Protein AF-A0A9D7UN23-F1 (afdb_monomer)

Structure (mmCIF, N/CA/C/O backbone):
data_AF-A0A9D7UN23-F1
#
_entry.id   AF-A0A9D7UN23-F1
#
loop_
_atom_site.group_PDB
_atom_site.id
_atom_site.type_symbol
_atom_site.label_atom_id
_atom_site.label_alt_id
_atom_site.label_comp_id
_atom_site.label_asym_id
_atom_site.label_entity_id
_atom_site.label_seq_id
_atom_site.pdbx_PDB_ins_code
_atom_site.Cartn_x
_atom_site.Cartn_y
_atom_site.Cartn_z
_atom_site.occupancy
_atom_site.B_iso_or_equiv
_atom_site.auth_seq_id
_atom_site.auth_comp_id
_atom_site.auth_asym_id
_atom_site.auth_atom_id
_atom_site.pdbx_PDB_model_num
ATOM 1 N N . MET A 1 1 ? 7.233 -16.569 35.092 1.00 34.03 1 MET A N 1
ATOM 2 C CA . MET A 1 1 ? 5.902 -16.515 34.454 1.00 34.03 1 MET A CA 1
ATOM 3 C C . MET A 1 1 ? 5.990 -15.541 33.299 1.00 34.03 1 MET A C 1
ATOM 5 O O . MET A 1 1 ? 6.266 -14.374 33.529 1.00 34.03 1 MET A O 1
ATOM 9 N N . ILE A 1 2 ? 5.894 -16.063 32.079 1.00 38.38 2 ILE A N 1
ATOM 10 C CA . ILE A 1 2 ? 6.031 -15.331 30.817 1.00 38.38 2 ILE A CA 1
ATOM 11 C C . ILE A 1 2 ? 4.608 -15.036 30.341 1.00 38.38 2 ILE A C 1
ATOM 13 O O . ILE A 1 2 ? 3.820 -15.970 30.223 1.00 38.38 2 ILE A O 1
ATOM 17 N N . GLY A 1 3 ? 4.279 -13.770 30.099 1.00 34.78 3 GLY A N 1
ATOM 18 C CA . GLY A 1 3 ? 2.986 -13.366 29.551 1.00 34.78 3 GLY A CA 1
ATOM 19 C C . GLY A 1 3 ? 3.151 -12.143 28.659 1.00 34.78 3 GLY A C 1
ATOM 20 O O . GLY A 1 3 ? 3.244 -11.028 29.160 1.00 34.78 3 GLY A O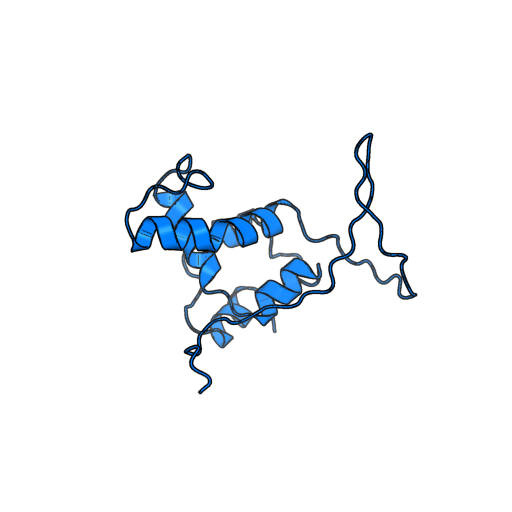 1
ATOM 21 N N . PHE A 1 4 ? 3.222 -12.370 27.350 1.00 43.25 4 PHE A N 1
ATOM 22 C CA . PHE A 1 4 ? 2.982 -11.363 26.319 1.00 43.25 4 PHE A CA 1
ATOM 23 C C . PHE A 1 4 ? 2.171 -12.043 25.209 1.00 43.25 4 PHE A C 1
ATOM 25 O O . PHE A 1 4 ? 2.640 -13.000 24.593 1.00 43.25 4 PHE A O 1
ATOM 32 N N . ASP A 1 5 ? 0.934 -11.582 25.038 1.00 47.75 5 ASP A N 1
ATOM 33 C CA . ASP A 1 5 ? -0.062 -12.085 24.090 1.00 47.75 5 ASP A CA 1
ATOM 34 C C . ASP A 1 5 ? 0.290 -11.794 22.610 1.00 47.75 5 ASP A C 1
ATOM 36 O O . ASP A 1 5 ? 1.104 -10.910 22.317 1.00 47.75 5 ASP A O 1
ATOM 40 N N . PRO A 1 6 ? -0.306 -12.529 21.648 1.00 57.50 6 PRO A N 1
ATOM 41 C CA . PRO A 1 6 ? 0.350 -12.871 20.393 1.00 57.50 6 PRO A CA 1
ATOM 42 C C . PRO A 1 6 ? -0.286 -12.184 19.179 1.00 57.50 6 PRO A C 1
ATOM 44 O O . PRO A 1 6 ? -1.100 -12.809 18.524 1.00 57.50 6 PRO A O 1
ATOM 47 N N . LEU A 1 7 ? 0.084 -10.947 18.817 1.00 48.06 7 LEU A N 1
ATOM 48 C CA . LEU A 1 7 ? -0.212 -10.397 17.470 1.00 48.06 7 LEU A CA 1
ATOM 49 C C . LEU A 1 7 ? 0.821 -9.366 16.961 1.00 48.06 7 LEU A C 1
ATOM 51 O O . LEU A 1 7 ? 0.523 -8.561 16.078 1.00 48.06 7 LEU A O 1
ATOM 55 N N . THR A 1 8 ? 2.057 -9.376 17.463 1.00 42.72 8 THR A N 1
ATOM 56 C CA . THR A 1 8 ? 3.118 -8.520 16.905 1.00 42.72 8 THR A CA 1
ATOM 57 C C . THR A 1 8 ? 3.806 -9.257 15.760 1.00 42.72 8 THR A C 1
ATOM 59 O O . THR A 1 8 ? 4.773 -9.989 15.960 1.00 42.72 8 THR A O 1
ATOM 62 N N . GLN A 1 9 ? 3.288 -9.106 14.540 1.00 41.28 9 GLN A N 1
ATOM 63 C CA . GLN A 1 9 ? 3.948 -9.647 13.354 1.00 41.28 9 GLN A CA 1
ATOM 64 C C . GLN A 1 9 ? 5.130 -8.742 12.981 1.00 41.28 9 GLN A C 1
ATOM 66 O O . GLN A 1 9 ? 4.986 -7.753 12.264 1.00 41.28 9 GLN A O 1
ATOM 71 N N . THR A 1 10 ? 6.307 -9.066 13.513 1.00 36.88 10 THR A N 1
ATOM 72 C CA . THR A 1 10 ? 7.564 -8.385 13.188 1.00 36.88 10 THR A CA 1
ATOM 73 C C . THR A 1 10 ? 7.986 -8.764 11.770 1.00 36.88 10 THR A C 1
ATOM 75 O O . THR A 1 10 ? 8.403 -9.892 11.516 1.00 36.88 10 THR A O 1
ATOM 78 N N . ILE A 1 11 ? 7.856 -7.831 10.826 1.00 39.94 11 ILE A N 1
ATOM 79 C CA . ILE A 1 11 ? 8.316 -8.020 9.447 1.00 39.94 11 ILE A CA 1
ATOM 80 C C . ILE A 1 11 ? 9.767 -7.540 9.368 1.00 39.94 11 ILE A C 1
ATOM 82 O O . ILE A 1 11 ? 10.036 -6.340 9.334 1.00 39.94 11 ILE A O 1
ATOM 86 N N . THR A 1 12 ? 10.704 -8.484 9.342 1.00 33.34 12 THR A N 1
ATOM 87 C CA . THR A 1 12 ? 12.125 -8.210 9.105 1.00 33.34 12 THR A CA 1
ATOM 88 C C . THR A 1 12 ? 12.374 -8.174 7.602 1.00 33.34 12 THR A C 1
ATOM 90 O O . THR A 1 12 ? 12.266 -9.196 6.929 1.00 33.34 12 THR A O 1
ATOM 93 N N . VAL A 1 13 ? 12.712 -7.000 7.069 1.00 44.09 13 VAL A N 1
ATOM 94 C CA . VAL A 1 13 ? 13.183 -6.835 5.686 1.00 44.09 13 VAL A CA 1
ATOM 95 C C . VAL A 1 13 ? 14.661 -6.440 5.693 1.00 44.09 13 VAL A C 1
ATOM 97 O O . VAL A 1 13 ? 15.062 -5.642 6.544 1.00 44.09 13 VAL A O 1
ATOM 100 N N . PRO A 1 14 ? 15.489 -6.961 4.769 1.00 35.91 14 PRO A N 1
ATOM 101 C CA . PRO A 1 14 ? 16.873 -6.528 4.641 1.00 35.91 14 PRO A CA 1
ATOM 102 C C . PRO A 1 14 ? 16.897 -5.084 4.130 1.00 35.91 14 PRO A C 1
ATOM 104 O O . PRO A 1 14 ? 16.680 -4.816 2.950 1.00 35.91 14 PRO A O 1
ATOM 107 N N . ALA A 1 15 ? 17.127 -4.140 5.040 1.00 34.22 15 ALA A N 1
ATOM 108 C CA . ALA A 1 15 ? 17.315 -2.741 4.708 1.00 34.22 15 ALA A CA 1
ATOM 109 C C . ALA A 1 15 ? 18.806 -2.458 4.617 1.00 34.22 15 ALA A C 1
ATOM 111 O O . ALA A 1 15 ? 19.564 -2.721 5.549 1.00 34.22 15 ALA A O 1
ATOM 112 N N . GLN A 1 16 ? 19.219 -1.861 3.514 1.00 37.12 16 GLN A N 1
ATOM 113 C CA . GLN A 1 16 ? 20.495 -1.193 3.464 1.00 37.12 16 GLN A CA 1
ATOM 114 C C . GLN A 1 16 ? 20.275 0.170 2.858 1.00 37.12 16 GLN A C 1
ATOM 116 O O . GLN A 1 16 ? 19.572 0.359 1.867 1.00 37.12 16 GLN A O 1
ATOM 121 N N . LEU A 1 17 ? 20.795 1.141 3.583 1.00 29.64 17 LEU A N 1
ATOM 122 C CA . LEU A 1 17 ? 20.658 2.555 3.287 1.00 29.64 17 LEU A CA 1
ATOM 123 C C . LEU A 1 17 ? 21.339 2.768 1.892 1.00 29.64 17 LEU A C 1
ATOM 125 O O . LEU A 1 17 ? 22.076 1.871 1.510 1.00 29.64 17 LEU A O 1
ATOM 129 N N . VAL A 1 18 ? 21.154 3.869 1.126 1.00 33.16 18 VAL A N 1
ATOM 130 C CA . VAL A 1 18 ? 22.078 4.309 0.015 1.00 33.16 18 VAL A CA 1
ATOM 131 C C . VAL A 1 18 ? 22.266 5.842 0.042 1.00 33.16 18 VAL A C 1
ATOM 133 O O . VAL A 1 18 ? 21.276 6.553 0.213 1.00 33.16 18 VAL A O 1
ATOM 136 N N . ARG A 1 19 ? 23.491 6.379 -0.147 1.00 33.22 19 ARG A N 1
ATOM 137 C CA . ARG A 1 19 ? 23.812 7.834 -0.131 1.00 33.22 19 ARG A CA 1
ATOM 138 C C . ARG A 1 19 ? 23.573 8.503 -1.499 1.00 33.22 19 ARG A C 1
ATOM 140 O O . ARG A 1 19 ? 24.171 8.088 -2.488 1.00 33.22 19 ARG A O 1
ATOM 147 N N . ARG A 1 20 ? 22.762 9.572 -1.570 1.00 34.16 20 ARG A N 1
ATOM 148 C CA . ARG A 1 20 ? 22.659 10.480 -2.741 1.00 34.16 20 ARG A CA 1
ATOM 149 C C . ARG A 1 20 ? 22.453 11.938 -2.296 1.00 34.16 20 ARG A C 1
ATOM 151 O O . ARG A 1 20 ? 21.413 12.254 -1.732 1.00 34.16 20 ARG A O 1
ATOM 158 N N . GLY A 1 21 ? 23.421 12.814 -2.595 1.00 44.81 21 GLY A N 1
ATOM 159 C CA . GLY A 1 21 ? 23.428 14.233 -2.189 1.00 44.81 21 GLY A CA 1
ATOM 160 C C . GLY A 1 21 ? 23.991 14.470 -0.779 1.00 44.81 21 GLY A C 1
ATOM 161 O O . GLY A 1 21 ? 24.438 13.522 -0.142 1.00 44.81 21 GLY A O 1
ATOM 162 N N . ASN A 1 22 ? 23.990 15.722 -0.296 1.00 38.53 22 ASN A N 1
ATOM 163 C CA . ASN A 1 22 ? 24.699 16.177 0.921 1.00 38.53 22 ASN A CA 1
ATOM 164 C C . ASN A 1 22 ? 24.234 15.537 2.257 1.00 38.53 22 ASN A C 1
ATOM 166 O O . ASN A 1 22 ? 24.675 15.957 3.322 1.00 38.53 22 ASN A O 1
ATOM 170 N N . GLU A 1 23 ? 23.384 14.507 2.224 1.00 35.50 23 GLU A N 1
ATOM 171 C CA . GLU A 1 23 ? 22.941 13.748 3.395 1.00 35.50 23 GLU A CA 1
ATOM 172 C C . GLU A 1 23 ? 23.442 12.296 3.372 1.00 35.50 23 GLU A C 1
ATOM 174 O O . GLU A 1 23 ? 23.354 11.571 2.377 1.00 35.50 23 GLU A O 1
ATOM 179 N N . LEU A 1 24 ? 23.982 11.866 4.518 1.00 32.03 24 LEU A N 1
ATOM 180 C CA . LEU A 1 24 ? 24.400 10.496 4.810 1.00 32.03 24 LEU A CA 1
ATOM 181 C C . LEU A 1 24 ? 23.195 9.567 4.896 1.00 32.03 24 LEU A C 1
ATOM 183 O O . LEU A 1 24 ? 22.406 9.617 5.832 1.00 32.03 24 LEU A O 1
ATOM 187 N N . ARG A 1 25 ? 23.129 8.635 3.958 1.00 41.84 25 ARG A N 1
ATOM 188 C CA . ARG A 1 25 ? 22.415 7.374 4.086 1.00 41.84 25 ARG A CA 1
ATOM 189 C C . ARG A 1 25 ? 23.488 6.297 3.784 1.00 41.84 25 ARG A C 1
ATOM 191 O O . ARG A 1 25 ? 24.215 6.506 2.821 1.00 41.84 25 ARG A O 1
ATOM 198 N N . MET A 1 26 ? 23.719 5.273 4.6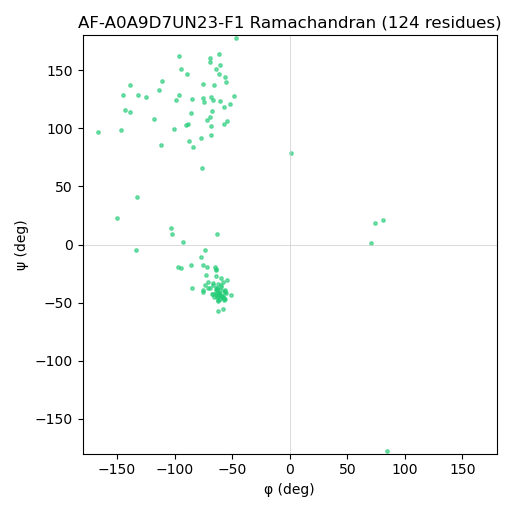42 1.00 29.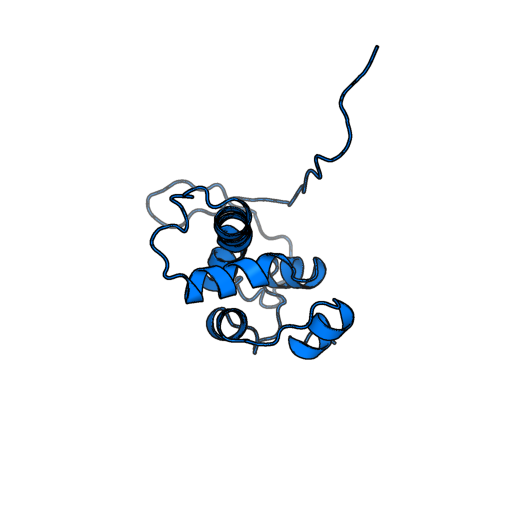64 26 MET A N 1
ATOM 199 C CA . MET A 1 26 ? 24.619 4.072 4.426 1.00 29.64 26 MET A CA 1
ATOM 200 C C . MET A 1 26 ? 24.366 3.448 3.023 1.00 29.64 26 MET A C 1
ATOM 202 O O . MET A 1 26 ? 23.547 4.006 2.351 1.00 29.64 26 MET A O 1
ATOM 206 N N . ALA A 1 27 ? 25.022 2.413 2.494 1.00 44.44 27 ALA A N 1
ATOM 207 C CA . ALA A 1 27 ? 24.846 1.897 1.106 1.00 44.44 27 ALA A CA 1
ATOM 208 C C . ALA A 1 27 ? 24.996 0.368 1.082 1.00 44.44 27 ALA A C 1
ATOM 210 O O . ALA A 1 27 ? 26.025 -0.074 1.581 1.00 44.44 27 ALA A O 1
ATOM 211 N N . LEU A 1 28 ? 24.070 -0.423 0.505 1.00 38.47 28 LEU A N 1
ATOM 212 C CA . LEU A 1 28 ? 24.336 -1.855 0.208 1.00 38.47 28 LEU A CA 1
ATOM 213 C C . LEU A 1 28 ? 25.255 -2.021 -0.976 1.00 38.47 28 LEU A C 1
ATOM 215 O O . LEU A 1 28 ? 24.872 -1.570 -2.058 1.00 38.47 28 LEU A O 1
ATOM 219 N N . PRO A 1 29 ? 26.412 -2.698 -0.831 1.00 37.34 29 PRO A N 1
ATOM 220 C CA . PRO A 1 29 ? 27.174 -3.116 -1.989 1.00 37.34 29 PRO A CA 1
ATOM 221 C C . PRO A 1 29 ? 26.371 -4.160 -2.778 1.00 37.34 29 PRO A C 1
ATOM 223 O O . PRO A 1 29 ? 25.765 -5.048 -2.180 1.00 37.34 29 PRO A O 1
ATOM 226 N N . PRO A 1 30 ? 26.341 -4.070 -4.111 1.00 44.00 30 PRO A N 1
ATOM 227 C CA . PRO A 1 30 ? 25.685 -5.069 -4.933 1.00 44.00 30 PRO A CA 1
ATOM 228 C C . PRO A 1 30 ? 26.565 -6.322 -4.995 1.00 44.00 30 PRO A C 1
ATOM 230 O O . PRO A 1 30 ? 27.731 -6.227 -5.370 1.00 44.00 30 PRO A O 1
ATOM 233 N N . ASP A 1 31 ? 26.004 -7.481 -4.655 1.00 36.00 31 ASP A N 1
ATOM 234 C CA . ASP A 1 31 ? 26.517 -8.761 -5.147 1.00 36.00 31 ASP A CA 1
ATOM 235 C C . ASP A 1 31 ? 25.730 -9.145 -6.411 1.00 36.00 31 ASP A C 1
ATOM 237 O O . ASP A 1 31 ? 24.608 -8.685 -6.647 1.00 36.00 31 ASP A O 1
ATOM 241 N N . HIS A 1 32 ? 26.399 -9.881 -7.275 1.00 40.06 32 HIS A N 1
ATOM 242 C CA . HIS A 1 32 ? 26.255 -9.921 -8.714 1.00 40.06 32 HIS A CA 1
ATOM 243 C C . HIS A 1 32 ? 24.936 -10.550 -9.186 1.00 40.06 32 HIS A C 1
ATOM 245 O O . HIS A 1 32 ? 24.788 -11.762 -9.133 1.00 40.06 32 HIS A O 1
ATOM 251 N N . ASP A 1 33 ? 24.024 -9.740 -9.738 1.00 37.84 33 ASP A N 1
ATOM 252 C CA . ASP A 1 33 ? 23.302 -10.098 -10.969 1.00 37.84 33 ASP A CA 1
ATOM 253 C C . ASP A 1 33 ? 22.584 -8.872 -11.551 1.00 37.84 33 ASP A C 1
ATOM 255 O O . ASP A 1 33 ? 21.502 -8.451 -11.131 1.00 37.84 33 ASP A O 1
ATOM 259 N N . SER A 1 34 ? 23.234 -8.231 -12.515 1.00 39.78 34 SER A N 1
ATOM 260 C CA . SER A 1 34 ? 22.732 -7.064 -13.233 1.00 39.78 34 SER A CA 1
ATOM 261 C C . SER A 1 34 ? 21.676 -7.465 -14.266 1.00 39.78 34 SER A C 1
ATOM 263 O O . SER A 1 34 ? 21.870 -7.291 -15.465 1.00 39.78 34 SER A O 1
ATOM 265 N N . THR A 1 35 ? 20.533 -7.963 -13.797 1.00 37.53 35 THR A N 1
ATOM 266 C CA . THR A 1 35 ? 19.276 -7.913 -14.549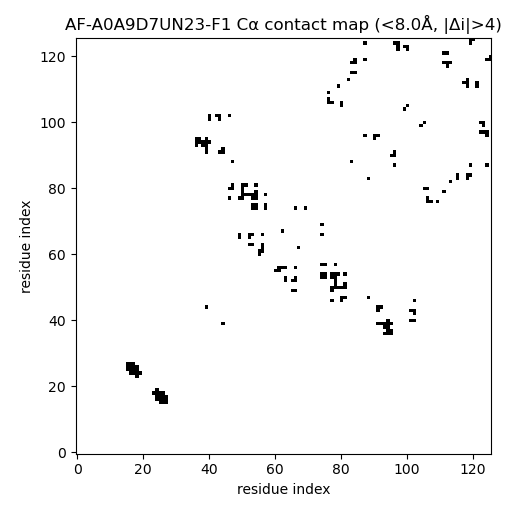 1.00 37.53 35 THR A CA 1
ATOM 267 C C . THR A 1 35 ? 18.472 -6.761 -13.976 1.00 37.53 35 THR A C 1
ATOM 269 O O . THR A 1 35 ? 17.909 -6.885 -12.895 1.00 37.53 35 THR A O 1
ATOM 272 N N . THR A 1 36 ? 18.505 -5.617 -14.664 1.00 41.81 36 THR A N 1
ATOM 273 C CA . THR A 1 36 ? 17.671 -4.415 -14.496 1.00 41.81 36 THR A CA 1
ATOM 274 C C . THR A 1 36 ? 16.645 -4.511 -13.362 1.00 41.81 36 THR A C 1
ATOM 276 O O . THR A 1 36 ? 15.459 -4.737 -13.602 1.00 41.81 36 THR A O 1
ATOM 279 N N . ARG A 1 37 ? 17.081 -4.325 -12.109 1.00 44.22 37 ARG A N 1
ATOM 280 C CA . ARG A 1 37 ? 16.152 -4.101 -11.002 1.00 44.22 37 ARG A CA 1
ATOM 281 C C . ARG A 1 37 ? 15.546 -2.736 -11.275 1.00 44.22 37 ARG A C 1
ATOM 283 O O . ARG A 1 37 ? 16.183 -1.722 -10.992 1.00 44.22 37 ARG A O 1
ATOM 290 N N . GLN A 1 38 ? 14.386 -2.702 -11.936 1.00 54.66 38 GLN A N 1
ATOM 291 C CA . GLN A 1 38 ? 13.627 -1.471 -12.114 1.00 54.66 38 GLN A CA 1
ATOM 292 C C . GLN A 1 38 ? 13.432 -0.910 -10.714 1.00 54.66 38 GLN A C 1
ATOM 294 O O . GLN A 1 38 ? 12.724 -1.500 -9.906 1.00 54.66 38 GLN A O 1
ATOM 299 N N . LEU A 1 39 ? 14.158 0.157 -10.384 1.00 58.16 39 LEU A N 1
ATOM 300 C CA . LEU A 1 39 ? 14.104 0.747 -9.057 1.00 58.16 39 LEU A CA 1
ATOM 301 C C . LEU A 1 39 ? 12.625 0.997 -8.744 1.00 58.16 39 LEU A C 1
ATOM 303 O O . LEU A 1 39 ? 11.950 1.665 -9.531 1.00 58.16 39 LEU A O 1
ATOM 307 N N . ALA A 1 40 ? 12.122 0.395 -7.663 1.00 63.50 40 ALA A N 1
ATOM 308 C CA . ALA A 1 40 ? 10.715 0.475 -7.302 1.00 63.50 40 ALA A CA 1
ATOM 309 C C . ALA A 1 40 ? 10.251 1.936 -7.359 1.00 63.50 40 ALA A C 1
ATOM 311 O O . ALA A 1 40 ? 10.901 2.835 -6.817 1.00 63.50 40 ALA A O 1
ATOM 312 N N . GLU A 1 41 ? 9.162 2.1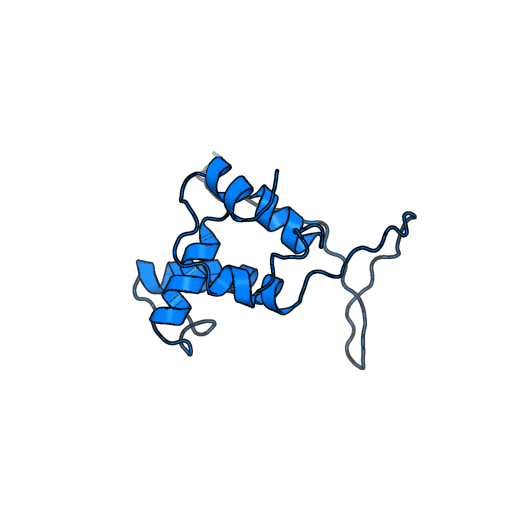77 -8.090 1.00 78.50 41 GLU A N 1
ATOM 313 C CA . GLU A 1 41 ? 8.729 3.529 -8.425 1.00 78.50 41 GLU A CA 1
ATOM 314 C C . GLU A 1 41 ? 8.428 4.301 -7.122 1.00 78.50 41 GLU A C 1
ATOM 316 O O . GLU A 1 41 ? 7.635 3.825 -6.303 1.00 78.50 41 GLU A O 1
ATOM 321 N N . PRO A 1 42 ? 9.057 5.466 -6.868 1.00 85.50 42 PRO A N 1
ATOM 322 C CA . PRO A 1 42 ? 8.957 6.129 -5.567 1.00 85.50 42 PRO A CA 1
ATOM 323 C C . PRO A 1 42 ? 7.522 6.456 -5.143 1.00 85.50 42 PRO A C 1
ATOM 325 O O . PRO A 1 42 ? 7.215 6.427 -3.947 1.00 85.50 42 PRO A O 1
ATOM 328 N N . ALA A 1 43 ? 6.621 6.748 -6.090 1.00 88.69 43 ALA A N 1
ATOM 329 C CA . ALA A 1 43 ? 5.225 6.974 -5.753 1.00 88.69 43 ALA A CA 1
ATOM 330 C C . ALA A 1 43 ? 4.518 5.677 -5.334 1.00 88.69 43 ALA A C 1
ATOM 332 O O . ALA A 1 43 ? 3.748 5.731 -4.378 1.00 88.69 43 ALA A O 1
ATOM 333 N N . LEU A 1 44 ? 4.803 4.516 -5.941 1.00 90.00 44 LEU A N 1
ATOM 334 C CA . LEU A 1 44 ? 4.281 3.222 -5.472 1.00 90.00 44 LEU A CA 1
ATOM 335 C C . LEU A 1 44 ? 4.680 2.957 -4.020 1.00 90.00 44 LEU A C 1
ATOM 337 O O . LEU A 1 44 ? 3.820 2.640 -3.198 1.00 90.00 44 LEU A O 1
ATOM 341 N N . ILE A 1 45 ? 5.956 3.159 -3.682 1.00 91.25 45 ILE A N 1
ATOM 342 C CA . ILE A 1 45 ? 6.445 2.998 -2.305 1.00 91.25 45 ILE A CA 1
ATOM 343 C C . ILE A 1 45 ? 5.701 3.949 -1.362 1.00 91.25 45 ILE A C 1
ATOM 345 O O . ILE A 1 45 ? 5.261 3.547 -0.285 1.00 91.25 45 ILE A O 1
ATOM 349 N N . ARG A 1 46 ? 5.499 5.206 -1.772 1.00 91.62 46 ARG A N 1
ATOM 350 C CA . ARG A 1 46 ? 4.759 6.190 -0.973 1.00 91.62 46 ARG A CA 1
ATOM 351 C C . ARG A 1 46 ? 3.308 5.771 -0.733 1.00 91.62 46 ARG A C 1
ATOM 353 O O . ARG A 1 46 ? 2.827 5.907 0.390 1.00 91.62 46 ARG A O 1
ATOM 360 N N . LEU A 1 47 ? 2.626 5.227 -1.744 1.00 92.50 47 LEU A N 1
ATOM 361 C CA . LEU A 1 47 ? 1.279 4.674 -1.576 1.00 92.50 47 LEU A CA 1
ATOM 362 C C . LEU A 1 47 ? 1.285 3.510 -0.577 1.00 92.50 47 LEU A C 1
ATOM 364 O O . LEU A 1 47 ? 0.422 3.452 0.301 1.00 92.50 47 LEU A O 1
ATOM 368 N N . LEU A 1 48 ? 2.277 2.617 -0.670 1.00 92.56 48 LEU A N 1
ATOM 369 C CA . LEU A 1 48 ? 2.415 1.490 0.250 1.00 92.56 48 LEU A CA 1
ATOM 370 C C . LEU A 1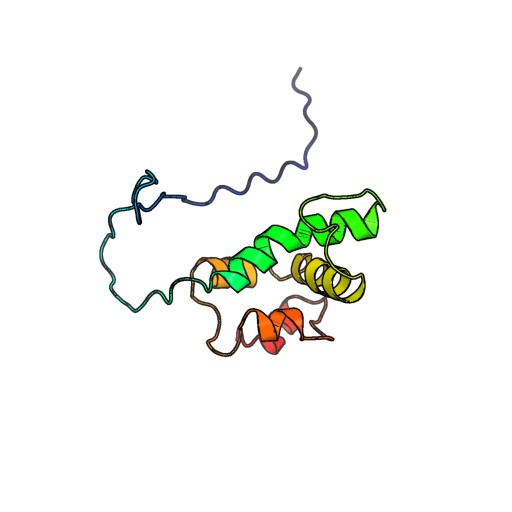 48 ? 2.676 1.927 1.695 1.00 92.56 48 LEU A C 1
ATOM 372 O O . LEU A 1 48 ? 2.136 1.316 2.615 1.00 92.56 48 LEU A O 1
ATOM 376 N N . ALA A 1 49 ? 3.453 2.990 1.898 1.00 91.44 49 ALA A N 1
ATOM 377 C CA . ALA A 1 49 ? 3.720 3.551 3.219 1.00 91.44 49 ALA A CA 1
ATOM 378 C C . ALA A 1 49 ? 2.472 4.214 3.832 1.00 91.44 49 ALA A C 1
ATOM 380 O O . ALA A 1 49 ? 2.229 4.106 5.031 1.00 91.44 49 ALA A O 1
ATOM 381 N N . GLN A 1 50 ? 1.651 4.875 3.012 1.00 92.94 50 GLN A N 1
ATOM 382 C CA . GLN A 1 50 ? 0.479 5.625 3.478 1.00 92.94 50 GLN A CA 1
ATOM 383 C C . GLN A 1 50 ? -0.789 4.771 3.642 1.00 92.94 50 GLN A C 1
ATOM 385 O O . GLN A 1 50 ? -1.721 5.187 4.331 1.00 92.94 50 GLN A O 1
ATOM 390 N N . ARG A 1 51 ? -0.852 3.576 3.039 1.00 93.25 51 ARG A N 1
ATOM 391 C CA . ARG A 1 51 ? -2.074 2.749 2.989 1.00 93.25 51 ARG A CA 1
ATOM 392 C C . ARG A 1 51 ? -2.664 2.412 4.361 1.00 93.25 51 ARG A C 1
ATOM 394 O O . ARG A 1 51 ? -3.881 2.447 4.526 1.00 93.25 51 ARG A O 1
ATOM 401 N N . PHE A 1 52 ? -1.818 2.096 5.346 1.00 91.81 52 PHE A N 1
ATOM 402 C CA . PHE A 1 52 ? -2.279 1.724 6.685 1.00 91.81 52 PHE A CA 1
ATOM 403 C C . PHE A 1 52 ? -2.741 2.935 7.483 1.00 91.81 52 PHE A C 1
ATOM 405 O O . PHE A 1 52 ? -3.801 2.862 8.092 1.00 91.81 52 PHE A O 1
ATOM 412 N N . ALA A 1 53 ? -2.022 4.056 7.384 1.00 92.12 53 ALA A N 1
ATOM 413 C CA . ALA A 1 53 ? -2.455 5.327 7.954 1.00 92.12 53 ALA A CA 1
ATOM 414 C C . ALA A 1 53 ? -3.824 5.744 7.388 1.00 92.12 53 ALA A C 1
ATOM 416 O O . ALA A 1 53 ? -4.726 6.109 8.132 1.00 92.12 53 ALA A O 1
ATOM 417 N N . ALA A 1 54 ? -4.035 5.613 6.076 1.00 92.44 54 ALA A N 1
ATOM 418 C CA . ALA A 1 54 ? -5.334 5.898 5.471 1.00 92.44 54 ALA A CA 1
ATOM 419 C C . ALA A 1 54 ? -6.442 4.956 5.976 1.00 92.44 54 ALA A C 1
ATOM 421 O O . ALA A 1 54 ? -7.548 5.414 6.268 1.00 92.44 54 ALA A O 1
ATOM 422 N N . ARG A 1 55 ? -6.157 3.650 6.108 1.00 93.12 55 ARG A N 1
ATOM 423 C CA . ARG A 1 55 ? -7.114 2.677 6.659 1.00 93.12 55 ARG A CA 1
ATOM 424 C C . ARG A 1 55 ? -7.473 3.008 8.102 1.00 93.12 55 ARG A C 1
ATOM 426 O O . ARG A 1 55 ? -8.652 3.015 8.444 1.00 93.12 55 ARG A O 1
ATOM 433 N N . GLU A 1 56 ? -6.477 3.258 8.940 1.00 92.50 56 GLU A N 1
ATOM 434 C CA . GLU A 1 56 ? -6.672 3.540 10.359 1.00 92.50 56 GLU A CA 1
ATOM 435 C C . GLU A 1 56 ? -7.474 4.824 10.558 1.00 92.50 56 GLU A C 1
ATOM 437 O O . GLU A 1 56 ? -8.454 4.812 11.301 1.00 92.50 56 GLU A O 1
ATOM 442 N N . HIS A 1 57 ? -7.142 5.888 9.824 1.00 91.56 57 HIS A N 1
ATOM 443 C CA . HIS A 1 57 ? -7.896 7.136 9.863 1.00 91.56 57 HIS A CA 1
ATOM 444 C C . HIS A 1 57 ? -9.375 6.912 9.515 1.00 91.56 57 HIS A C 1
ATOM 446 O O . HIS A 1 57 ? -10.260 7.381 10.223 1.00 91.56 57 HIS A O 1
ATOM 452 N N . LEU A 1 58 ? -9.663 6.152 8.451 1.00 91.12 58 LEU A N 1
ATOM 453 C CA . LEU A 1 58 ? -11.040 5.870 8.028 1.00 91.12 58 LEU A CA 1
ATOM 454 C C . LEU A 1 58 ? -11.798 4.932 8.976 1.00 91.12 58 LEU A C 1
ATOM 456 O O . LEU A 1 58 ? -13.012 5.052 9.091 1.00 91.12 58 LEU A O 1
ATOM 460 N N . THR A 1 59 ? -11.106 3.993 9.623 1.00 90.62 59 THR A N 1
ATOM 461 C CA . THR A 1 59 ? -11.743 2.976 10.479 1.00 90.62 59 THR A CA 1
ATOM 462 C C . THR A 1 59 ? -11.980 3.499 11.893 1.00 90.62 59 THR A C 1
ATOM 464 O O . THR A 1 59 ? -12.990 3.182 12.511 1.00 90.62 59 THR A O 1
ATOM 467 N N . THR A 1 60 ? -11.049 4.299 12.413 1.00 91.00 60 THR A N 1
ATOM 468 C CA . THR A 1 60 ? -11.095 4.814 13.790 1.00 91.00 60 THR A CA 1
ATOM 469 C C . THR A 1 60 ? -11.678 6.222 13.884 1.00 91.00 60 THR A C 1
ATOM 471 O O . THR A 1 60 ? -12.049 6.650 14.973 1.00 91.00 60 THR A O 1
ATOM 474 N N . GLY A 1 61 ? -11.709 6.966 12.773 1.00 87.94 61 GLY A N 1
ATOM 475 C CA . GLY A 1 61 ? -12.069 8.385 12.749 1.00 87.94 61 GLY A CA 1
ATOM 476 C C . GLY A 1 61 ? -11.020 9.313 13.372 1.00 87.94 61 GLY A C 1
ATOM 477 O O . GLY A 1 61 ? -11.238 10.521 13.415 1.00 87.94 61 GLY A O 1
ATOM 478 N N . LYS A 1 62 ? -9.886 8.783 13.856 1.00 89.81 62 LYS A N 1
ATOM 479 C CA . LYS A 1 62 ? -8.801 9.589 14.428 1.00 89.81 62 LYS A CA 1
ATOM 480 C C . LYS A 1 62 ? -8.021 10.291 13.329 1.00 89.81 62 LYS A C 1
ATOM 482 O O . LYS A 1 62 ? -7.678 9.695 12.307 1.00 89.81 62 LYS A O 1
ATOM 487 N N . GLU A 1 63 ? -7.676 11.551 13.561 1.00 88.62 63 GLU A N 1
ATOM 488 C CA . GLU A 1 63 ? -6.830 12.288 12.635 1.00 88.62 63 GLU A CA 1
ATOM 489 C C . GLU A 1 63 ? -5.402 11.726 12.631 1.00 88.62 63 GLU A C 1
ATOM 491 O O . GLU A 1 63 ? -4.775 11.583 13.678 1.00 88.62 63 GLU A O 1
ATOM 496 N N . ILE A 1 64 ? -4.892 11.391 11.441 1.00 90.75 64 ILE A N 1
ATOM 497 C CA . ILE A 1 64 ? -3.525 10.898 11.259 1.00 90.75 64 ILE A CA 1
ATOM 498 C C . ILE A 1 64 ? -2.805 11.908 10.365 1.00 90.75 64 ILE A C 1
ATOM 500 O O . ILE A 1 64 ? -3.088 11.943 9.163 1.00 90.75 64 ILE A O 1
ATOM 504 N N . PRO A 1 65 ? -1.871 12.714 10.907 1.00 88.81 65 PRO A N 1
ATOM 505 C CA . PRO A 1 65 ? -1.245 13.825 10.183 1.00 88.81 65 PRO A CA 1
ATOM 506 C C . PRO A 1 65 ? -0.602 13.432 8.847 1.00 88.81 65 PRO A C 1
ATOM 508 O O . PRO A 1 65 ? -0.583 14.209 7.897 1.00 88.81 65 PRO A O 1
ATOM 511 N N . ALA A 1 66 ? -0.106 12.196 8.745 1.00 83.06 66 ALA A N 1
ATOM 512 C CA . ALA A 1 66 ? 0.527 11.681 7.533 1.00 83.06 66 ALA A CA 1
ATOM 513 C C . ALA A 1 66 ? -0.425 11.583 6.323 1.00 83.06 66 ALA A C 1
ATOM 515 O O . ALA A 1 66 ? 0.047 11.528 5.186 1.00 83.06 66 ALA A O 1
ATOM 516 N N . VAL A 1 67 ? -1.743 11.532 6.555 1.00 88.94 67 VAL A N 1
ATOM 517 C CA . VAL A 1 67 ? -2.766 11.365 5.508 1.00 88.94 67 VAL A CA 1
ATOM 518 C C . VAL A 1 67 ? -3.944 12.339 5.625 1.00 88.94 67 VAL A C 1
ATOM 520 O O . VAL A 1 67 ? -4.787 12.353 4.731 1.00 88.94 67 VAL A O 1
ATOM 523 N N . SER A 1 68 ? -4.004 13.168 6.673 1.00 83.50 68 SER A N 1
ATOM 524 C CA . SER A 1 68 ? -5.133 14.073 6.948 1.00 83.50 68 SER A CA 1
ATOM 525 C C . SER A 1 68 ? -5.332 15.155 5.882 1.00 83.50 68 SER A C 1
ATOM 527 O O . SER A 1 68 ? -6.455 15.576 5.632 1.00 83.50 68 SER A O 1
ATOM 529 N N . ASN A 1 69 ? -4.266 15.543 5.175 1.00 88.06 69 ASN A N 1
ATOM 530 C CA . ASN A 1 69 ? -4.326 16.522 4.083 1.00 88.06 69 ASN A CA 1
ATOM 531 C C . ASN A 1 69 ? -4.965 15.978 2.788 1.00 88.06 69 ASN A C 1
ATOM 533 O O . ASN A 1 69 ? -5.109 16.708 1.805 1.00 88.06 69 ASN A O 1
ATOM 537 N N . HIS A 1 70 ? -5.309 14.689 2.732 1.00 87.69 70 HIS A N 1
ATOM 538 C CA . HIS A 1 70 ? -5.936 14.088 1.562 1.00 87.69 70 HIS A CA 1
ATOM 539 C C . HIS A 1 70 ? -7.461 14.198 1.616 1.00 87.69 70 HIS A C 1
ATOM 541 O O . HIS A 1 70 ? -8.086 14.092 2.663 1.00 87.69 70 HIS A O 1
ATOM 547 N N . ASN A 1 71 ? -8.098 14.345 0.451 1.00 90.88 71 ASN A N 1
ATOM 548 C CA . ASN A 1 71 ? -9.556 14.268 0.387 1.00 90.88 71 ASN A CA 1
ATOM 549 C C . ASN A 1 71 ? -10.058 12.836 0.663 1.00 90.88 71 ASN A C 1
ATOM 551 O O . ASN A 1 71 ? -9.354 11.853 0.406 1.00 90.88 71 ASN A O 1
ATOM 555 N N . LYS A 1 72 ? -11.322 12.712 1.096 1.00 88.62 72 LYS A N 1
ATOM 556 C CA . LYS A 1 72 ? -11.955 11.418 1.418 1.00 88.62 72 LYS A CA 1
ATOM 557 C C . LYS A 1 72 ? -11.796 10.388 0.299 1.00 88.62 72 LYS A C 1
ATOM 559 O O . LYS A 1 72 ? -11.443 9.240 0.550 1.00 88.62 72 LYS A O 1
ATOM 564 N N . ARG A 1 73 ? -11.997 10.793 -0.960 1.00 89.62 73 ARG A N 1
ATOM 565 C CA . ARG A 1 73 ? -11.878 9.892 -2.118 1.00 89.62 73 ARG A CA 1
ATOM 566 C C . ARG A 1 73 ? -10.473 9.306 -2.255 1.00 89.62 73 ARG A C 1
ATOM 568 O O . ARG A 1 73 ? -10.328 8.127 -2.569 1.00 89.62 73 ARG A O 1
ATOM 575 N N . HIS A 1 74 ? -9.446 10.121 -2.047 1.00 90.25 74 HIS A N 1
ATOM 576 C CA . HIS A 1 74 ? -8.054 9.696 -2.076 1.00 90.25 74 HIS A CA 1
ATOM 577 C C . HIS A 1 74 ? -7.740 8.759 -0.906 1.00 90.25 74 HIS A C 1
ATOM 579 O O . HIS A 1 74 ? -7.133 7.714 -1.119 1.00 90.25 74 HIS A O 1
ATOM 585 N N . MET A 1 75 ? -8.231 9.069 0.295 1.00 91.81 75 MET A N 1
ATOM 586 C CA . MET A 1 75 ? -8.060 8.210 1.468 1.00 91.81 75 MET A CA 1
ATOM 587 C C . MET A 1 75 ? -8.703 6.836 1.284 1.00 91.81 75 MET A C 1
ATOM 589 O O . MET A 1 75 ? -8.064 5.833 1.578 1.00 91.81 75 MET A O 1
ATOM 593 N N . HIS A 1 76 ? -9.920 6.760 0.73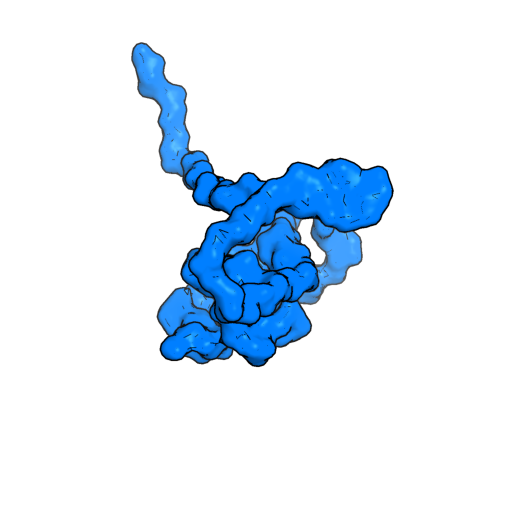3 1.00 90.75 76 HIS A N 1
ATOM 594 C CA . HIS A 1 76 ? -10.557 5.471 0.442 1.00 90.75 76 HIS A CA 1
ATOM 595 C C . HIS A 1 76 ? -9.729 4.641 -0.544 1.00 90.75 76 HIS A C 1
ATOM 597 O O . HIS A 1 76 ? -9.584 3.435 -0.369 1.00 90.75 76 HIS A O 1
ATOM 603 N N . ARG A 1 77 ? -9.136 5.276 -1.562 1.00 91.75 77 ARG A N 1
ATOM 604 C CA . ARG A 1 77 ? -8.245 4.592 -2.511 1.00 91.75 77 ARG A CA 1
ATOM 605 C C . ARG A 1 77 ? -6.969 4.093 -1.840 1.00 91.75 77 ARG A C 1
ATOM 607 O O . ARG A 1 77 ? -6.610 2.942 -2.043 1.00 91.75 77 ARG A O 1
ATOM 614 N N . LEU A 1 78 ? -6.326 4.921 -1.016 1.00 91.88 78 LEU A N 1
ATOM 615 C CA . LEU A 1 78 ? -5.143 4.529 -0.246 1.00 91.88 78 LEU A CA 1
ATOM 616 C C . LEU A 1 78 ? -5.438 3.373 0.710 1.00 91.88 78 LEU A C 1
ATOM 618 O O . LEU A 1 78 ? -4.696 2.397 0.740 1.00 91.88 78 LEU A O 1
ATOM 622 N N . ALA A 1 79 ? -6.537 3.451 1.459 1.00 91.62 79 ALA A N 1
ATOM 623 C CA . ALA A 1 79 ? -6.926 2.407 2.396 1.00 91.62 79 ALA A CA 1
ATOM 624 C C . ALA A 1 79 ? -7.146 1.067 1.689 1.00 91.62 79 ALA A C 1
ATOM 626 O O . ALA A 1 79 ? -6.767 0.031 2.225 1.00 91.62 79 ALA A O 1
ATOM 627 N N . ARG A 1 80 ? -7.658 1.063 0.453 1.00 90.31 80 ARG A N 1
ATOM 628 C CA . ARG A 1 80 ? -7.836 -0.174 -0.322 1.00 90.31 80 ARG A CA 1
ATOM 629 C C . ARG A 1 80 ? -6.533 -0.906 -0.626 1.00 90.31 80 ARG A C 1
ATOM 631 O O . ARG A 1 80 ? -6.498 -2.130 -0.586 1.00 90.31 80 ARG A O 1
ATOM 638 N N . ILE A 1 81 ? -5.445 -0.165 -0.824 1.00 92.12 81 ILE A N 1
ATOM 639 C CA . ILE A 1 81 ? -4.102 -0.722 -1.047 1.00 92.12 81 ILE A CA 1
ATOM 640 C C . ILE A 1 81 ? -3.611 -1.494 0.198 1.00 92.12 81 ILE A C 1
ATOM 642 O O . ILE A 1 81 ? -2.747 -2.368 0.107 1.00 92.12 81 ILE A O 1
ATOM 646 N N . SER A 1 82 ? -4.175 -1.232 1.385 1.00 91.12 82 SER A N 1
ATOM 647 C CA . SER A 1 82 ? -3.821 -1.952 2.617 1.00 91.12 82 SER A CA 1
ATOM 648 C C . SER A 1 82 ? -4.186 -3.444 2.601 1.00 91.12 82 SER A C 1
ATOM 650 O O . SER A 1 82 ? -3.582 -4.203 3.356 1.00 91.12 82 SER A O 1
ATOM 652 N N . TRP A 1 83 ? -5.097 -3.866 1.715 1.00 91.25 83 TRP A N 1
ATOM 653 C CA . TRP A 1 83 ? -5.553 -5.257 1.575 1.00 91.25 83 TRP A CA 1
ATOM 654 C C . TRP A 1 83 ? -4.955 -5.996 0.368 1.00 91.25 83 TRP A C 1
ATOM 656 O O . TRP A 1 83 ? -5.448 -7.060 -0.005 1.00 91.25 83 TRP A O 1
ATOM 666 N N . LEU A 1 84 ? -3.900 -5.453 -0.248 1.00 92.81 84 LEU A N 1
ATOM 667 C CA . LEU A 1 84 ? -3.158 -6.176 -1.280 1.00 92.81 84 LEU A CA 1
ATOM 668 C C . LEU A 1 84 ? -2.531 -7.463 -0.735 1.00 92.81 84 LEU A C 1
ATOM 670 O O . LEU A 1 84 ? -2.061 -7.500 0.406 1.00 92.81 84 LEU A O 1
ATOM 674 N N . ALA A 1 85 ? -2.465 -8.476 -1.597 1.00 91.94 85 ALA A N 1
ATOM 675 C CA . ALA A 1 85 ? -1.759 -9.715 -1.330 1.00 91.94 85 ALA A CA 1
ATOM 676 C C . ALA A 1 85 ? -0.280 -9.443 -0.960 1.00 91.94 85 ALA A C 1
ATOM 678 O O . ALA A 1 85 ? 0.360 -8.576 -1.571 1.00 91.94 85 ALA A O 1
ATOM 679 N N . PRO A 1 86 ? 0.287 -10.166 0.025 1.00 90.56 86 PRO A N 1
ATOM 680 C CA . PRO A 1 86 ? 1.649 -9.926 0.509 1.00 90.56 86 PRO A CA 1
ATOM 681 C C . PRO A 1 86 ? 2.719 -10.013 -0.583 1.00 90.56 86 PRO A C 1
ATOM 683 O O . PRO A 1 86 ? 3.634 -9.198 -0.619 1.00 90.56 86 PRO A O 1
ATOM 686 N N . ASP A 1 87 ? 2.588 -10.968 -1.499 1.00 90.75 87 ASP A N 1
ATOM 687 C CA . ASP A 1 87 ? 3.510 -11.185 -2.613 1.00 90.75 87 ASP A CA 1
ATOM 688 C C . ASP A 1 87 ? 3.501 -10.033 -3.627 1.00 90.75 87 ASP A C 1
ATOM 690 O O . ASP A 1 87 ? 4.556 -9.667 -4.141 1.00 90.75 87 ASP A O 1
ATOM 694 N N . ILE A 1 88 ? 2.351 -9.386 -3.841 1.00 91.31 88 ILE A N 1
ATOM 695 C CA . ILE A 1 88 ? 2.244 -8.185 -4.685 1.00 91.31 88 ILE A CA 1
ATOM 696 C C . ILE A 1 88 ? 2.994 -7.017 -4.041 1.00 91.31 88 ILE A C 1
ATOM 698 O O . ILE A 1 88 ? 3.710 -6.282 -4.720 1.00 91.31 88 ILE A O 1
ATOM 702 N N . ILE A 1 89 ? 2.859 -6.853 -2.722 1.00 90.94 89 ILE A N 1
ATOM 703 C CA . ILE A 1 89 ? 3.585 -5.825 -1.966 1.00 90.94 89 ILE A CA 1
ATOM 704 C C . ILE A 1 89 ? 5.091 -6.077 -2.065 1.00 90.94 89 ILE A C 1
ATOM 706 O O . ILE A 1 89 ? 5.834 -5.153 -2.391 1.00 90.94 89 ILE A O 1
ATOM 710 N N . SER A 1 90 ? 5.534 -7.317 -1.841 1.00 89.62 90 SER A N 1
ATOM 711 C CA . SER A 1 90 ? 6.942 -7.699 -1.976 1.00 89.62 90 SER A CA 1
ATOM 712 C C . SER A 1 90 ? 7.466 -7.432 -3.383 1.00 89.62 90 SER A C 1
ATOM 714 O O . SER A 1 90 ? 8.520 -6.823 -3.529 1.00 89.62 90 SER A O 1
ATOM 716 N N . ALA A 1 91 ? 6.709 -7.788 -4.423 1.00 87.31 91 ALA A N 1
ATOM 717 C CA . ALA A 1 91 ? 7.114 -7.541 -5.800 1.00 87.31 91 ALA A CA 1
ATOM 718 C C . ALA A 1 91 ? 7.228 -6.046 -6.129 1.00 87.31 91 ALA A C 1
ATOM 720 O O . ALA A 1 91 ? 8.175 -5.654 -6.806 1.00 87.31 91 ALA A O 1
ATOM 721 N N . ILE A 1 92 ? 6.318 -5.205 -5.620 1.00 88.81 92 ILE A N 1
ATOM 722 C CA . ILE A 1 92 ? 6.413 -3.744 -5.770 1.00 88.81 92 ILE A CA 1
ATOM 723 C C . ILE A 1 92 ? 7.671 -3.207 -5.081 1.00 88.81 92 ILE A C 1
ATOM 725 O O . ILE A 1 92 ? 8.372 -2.379 -5.654 1.00 88.81 92 ILE A O 1
ATOM 729 N N . LEU A 1 93 ? 7.968 -3.662 -3.861 1.00 86.69 93 LEU A N 1
ATOM 730 C CA . LEU A 1 93 ? 9.165 -3.242 -3.124 1.00 86.69 93 LEU A CA 1
ATOM 731 C C . LEU A 1 93 ? 10.456 -3.723 -3.799 1.00 86.69 93 LEU A C 1
ATOM 733 O O . LEU A 1 93 ? 11.455 -3.007 -3.803 1.00 86.69 93 LEU A O 1
ATOM 737 N N . ASP A 1 94 ? 10.417 -4.908 -4.406 1.00 86.25 94 ASP A N 1
ATOM 738 C CA . ASP A 1 94 ? 11.542 -5.494 -5.126 1.00 86.25 94 ASP A CA 1
ATOM 739 C C . ASP A 1 94 ? 11.777 -4.891 -6.512 1.00 86.25 94 ASP A C 1
ATOM 741 O O . ASP A 1 94 ? 12.818 -5.183 -7.112 1.00 86.25 94 ASP A O 1
ATOM 745 N N . GLY A 1 95 ? 10.848 -4.076 -7.024 1.00 84.94 95 GLY A N 1
ATOM 746 C CA . GLY A 1 95 ? 10.907 -3.574 -8.396 1.00 84.94 95 GLY A CA 1
ATOM 747 C C . GLY A 1 95 ? 10.550 -4.626 -9.451 1.00 84.94 95 GLY A C 1
ATOM 748 O O . GLY A 1 95 ? 10.922 -4.490 -10.612 1.00 84.94 95 GLY A O 1
ATOM 749 N N . LYS A 1 96 ? 9.887 -5.709 -9.033 1.00 87.88 96 LYS A N 1
ATOM 750 C CA . LYS A 1 96 ? 9.469 -6.855 -9.857 1.00 87.88 96 LYS A CA 1
ATOM 751 C C . LYS A 1 96 ? 7.982 -6.805 -10.210 1.00 87.88 96 LYS A C 1
ATOM 753 O O . LYS A 1 96 ? 7.430 -7.792 -10.691 1.00 87.88 96 LYS A O 1
ATOM 758 N N . GLN A 1 97 ? 7.304 -5.696 -9.922 1.00 87.00 97 GLN A N 1
ATOM 759 C CA . GLN A 1 97 ? 5.917 -5.525 -10.326 1.00 87.00 97 GLN A CA 1
ATOM 760 C C . GLN A 1 97 ? 5.788 -5.492 -11.859 1.00 87.00 97 GLN A C 1
ATOM 762 O O . GLN A 1 97 ? 6.704 -5.025 -12.540 1.00 87.00 97 GLN A O 1
ATOM 767 N N . PRO A 1 98 ? 4.643 -5.918 -12.417 1.00 87.62 98 PRO A N 1
ATOM 768 C CA . PRO A 1 98 ? 4.383 -5.791 -13.844 1.00 87.62 98 PRO A CA 1
ATOM 769 C C . PRO A 1 98 ? 4.510 -4.338 -14.318 1.00 87.62 98 PRO A C 1
ATOM 771 O O . PRO A 1 98 ? 4.100 -3.415 -13.612 1.00 87.62 98 PRO A O 1
ATOM 774 N N . VAL A 1 99 ? 5.025 -4.118 -15.532 1.00 83.62 99 VAL A N 1
ATOM 775 C CA . VAL A 1 99 ? 5.315 -2.769 -16.067 1.00 83.62 99 VAL A CA 1
ATOM 776 C C . VAL A 1 99 ? 4.072 -1.869 -16.142 1.00 83.62 99 VAL A C 1
ATOM 778 O O . VAL A 1 99 ? 4.156 -0.651 -15.992 1.00 83.62 99 VAL A O 1
ATOM 781 N N . GLN A 1 100 ? 2.894 -2.468 -16.321 1.00 83.94 100 GLN A N 1
ATOM 782 C CA . GLN A 1 100 ? 1.603 -1.784 -16.320 1.00 83.94 100 GLN A CA 1
ATOM 783 C C . GLN A 1 100 ? 1.159 -1.315 -14.921 1.00 83.94 100 GLN A C 1
ATOM 785 O O . GLN A 1 100 ? 0.310 -0.423 -14.803 1.00 83.94 100 GLN A O 1
ATOM 790 N N . LEU A 1 101 ? 1.725 -1.876 -13.846 1.00 87.81 101 LEU A N 1
ATOM 791 C CA . LEU A 1 101 ? 1.366 -1.544 -12.472 1.00 87.81 101 LEU A CA 1
ATOM 792 C C . LEU A 1 101 ? 2.124 -0.306 -11.985 1.00 87.81 101 LEU A C 1
ATOM 794 O O . LEU A 1 101 ? 3.137 -0.386 -11.300 1.00 87.81 101 LEU A O 1
ATOM 798 N N . THR A 1 102 ? 1.584 0.865 -12.310 1.00 88.56 102 THR A N 1
ATOM 799 C CA . THR A 1 102 ? 2.083 2.168 -11.836 1.00 88.56 102 THR A CA 1
ATOM 800 C C . THR A 1 102 ? 1.318 2.660 -10.603 1.00 88.56 102 THR A C 1
ATOM 802 O O . THR A 1 102 ? 0.179 2.248 -10.372 1.00 88.56 102 THR A O 1
ATOM 805 N N . ALA A 1 103 ? 1.863 3.622 -9.843 1.00 88.62 103 ALA A N 1
ATOM 806 C CA . ALA A 1 103 ? 1.135 4.249 -8.729 1.00 88.62 103 ALA A CA 1
ATOM 807 C C . ALA A 1 103 ? -0.204 4.859 -9.159 1.00 88.62 103 ALA A C 1
ATOM 809 O O . ALA A 1 103 ? -1.216 4.739 -8.465 1.00 88.62 103 ALA A O 1
ATOM 810 N N . ARG A 1 104 ? -0.236 5.488 -10.341 1.00 88.06 104 ARG A N 1
ATOM 811 C CA . ARG A 1 104 ? -1.466 6.046 -10.910 1.00 88.06 104 ARG A CA 1
ATOM 812 C C . ARG A 1 104 ? -2.484 4.953 -11.222 1.00 88.06 104 ARG A C 1
ATOM 814 O O . ARG A 1 104 ? -3.666 5.184 -10.971 1.00 88.06 104 ARG A O 1
ATOM 821 N N . HIS A 1 105 ? -2.045 3.821 -11.775 1.00 89.69 105 HIS A N 1
ATOM 822 C CA . HIS A 1 105 ? -2.909 2.673 -12.041 1.00 89.69 105 HIS A CA 1
ATOM 823 C C . HIS A 1 105 ? -3.483 2.142 -10.724 1.00 89.69 105 HIS A C 1
ATOM 825 O O . HIS A 1 105 ? -4.693 2.219 -10.517 1.00 89.69 105 HIS A O 1
ATOM 831 N N . LEU A 1 106 ? -2.614 1.778 -9.778 1.00 90.50 106 LEU A N 1
ATOM 832 C CA . LEU A 1 106 ? -2.996 1.206 -8.488 1.00 90.50 106 LEU A CA 1
ATOM 833 C C . LEU A 1 106 ? -3.973 2.097 -7.700 1.00 90.50 106 LEU A C 1
ATOM 835 O O . LEU A 1 106 ? -4.959 1.612 -7.154 1.00 90.50 106 LEU A O 1
ATOM 839 N N . LEU A 1 107 ? -3.751 3.414 -7.684 1.00 89.62 107 LEU A N 1
ATOM 840 C CA . LEU A 1 107 ? -4.627 4.362 -6.989 1.00 89.62 107 LEU A CA 1
ATOM 841 C C . LEU A 1 107 ? -5.982 4.568 -7.697 1.00 89.62 107 LEU A C 1
ATOM 843 O O . LEU A 1 107 ? -6.958 4.981 -7.065 1.00 89.62 107 LEU A O 1
ATOM 847 N N . ARG A 1 108 ? -6.057 4.362 -9.018 1.00 87.19 108 ARG A N 1
ATOM 848 C CA . ARG A 1 108 ? -7.278 4.592 -9.810 1.00 87.19 108 ARG A CA 1
ATOM 849 C C . ARG A 1 108 ? -8.125 3.345 -10.011 1.00 87.19 108 ARG A C 1
ATOM 851 O O . ARG A 1 108 ? -9.310 3.527 -10.282 1.00 87.19 108 ARG A O 1
ATOM 858 N N . CYS A 1 109 ? -7.567 2.145 -9.854 1.00 84.44 109 CYS A N 1
ATOM 859 C CA . CYS A 1 109 ? -8.309 0.889 -9.915 1.00 84.44 109 CYS A CA 1
ATOM 860 C C . CYS A 1 109 ? -9.444 0.905 -8.884 1.00 84.44 109 CYS A C 1
ATOM 862 O O . CYS A 1 109 ? -9.217 0.771 -7.682 1.00 84.44 109 CYS A O 1
ATOM 864 N N . ALA A 1 110 ? -10.677 1.117 -9.344 1.00 67.69 110 ALA A N 1
ATOM 865 C CA . ALA A 1 110 ? -11.856 1.198 -8.487 1.00 67.69 110 ALA A CA 1
ATOM 866 C C . ALA A 1 110 ? -12.311 -0.180 -7.983 1.00 67.69 110 ALA A C 1
ATOM 868 O O . ALA A 1 110 ? -12.924 -0.243 -6.925 1.00 67.69 110 ALA A O 1
ATOM 869 N N . ASP A 1 111 ? -11.862 -1.270 -8.613 1.00 77.75 111 ASP A N 1
ATOM 870 C CA . ASP A 1 111 ? -12.397 -2.625 -8.413 1.00 77.75 111 ASP A CA 1
ATOM 871 C C . ASP A 1 111 ? -11.302 -3.680 -8.201 1.00 77.75 111 ASP A C 1
ATOM 873 O O . ASP A 1 111 ? -11.384 -4.785 -8.721 1.00 77.75 111 ASP A O 1
ATOM 877 N N . ILE A 1 112 ? -10.252 -3.350 -7.435 1.00 87.25 112 ILE A N 1
ATOM 878 C CA . ILE A 1 112 ? -9.318 -4.370 -6.940 1.00 87.25 112 ILE A CA 1
ATOM 879 C C . ILE A 1 112 ? -10.137 -5.403 -6.141 1.00 87.25 112 ILE A C 1
ATOM 881 O O . ILE A 1 112 ? -10.754 -5.003 -5.143 1.00 87.25 112 ILE A O 1
ATOM 885 N N . PRO A 1 113 ? -10.160 -6.684 -6.559 1.00 90.75 113 PRO A N 1
ATOM 886 C CA . PRO A 1 113 ? -10.898 -7.736 -5.866 1.00 90.75 113 PRO A CA 1
ATOM 887 C C . PRO A 1 113 ? -10.403 -7.929 -4.428 1.00 90.75 113 PRO A C 1
ATOM 889 O O . PRO A 1 113 ? -9.247 -7.643 -4.119 1.00 90.75 113 PRO A O 1
ATOM 892 N N . MET A 1 114 ? -11.252 -8.442 -3.535 1.00 88.75 114 MET A N 1
ATOM 893 C CA . MET A 1 114 ? -10.811 -8.781 -2.174 1.00 88.75 114 MET A CA 1
ATOM 894 C C . MET A 1 114 ? -9.975 -10.068 -2.159 1.00 88.75 114 MET A C 1
ATOM 896 O O . MET A 1 114 ? -8.956 -10.138 -1.477 1.00 88.75 114 MET A O 1
ATOM 900 N N . GLU A 1 115 ? -10.365 -11.053 -2.970 1.00 92.94 115 GLU A N 1
ATOM 901 C CA . GLU A 1 115 ? -9.674 -12.337 -3.078 1.00 92.94 115 GLU A CA 1
ATOM 902 C C . GLU A 1 115 ? -8.279 -12.178 -3.685 1.00 92.94 115 GLU A C 1
ATOM 904 O O . GLU A 1 115 ? -8.130 -11.699 -4.811 1.00 92.94 115 GLU A O 1
ATOM 909 N N . TRP A 1 116 ? -7.243 -12.639 -2.982 1.00 93.50 116 TRP A N 1
ATOM 910 C CA . TRP A 1 116 ? -5.851 -12.479 -3.420 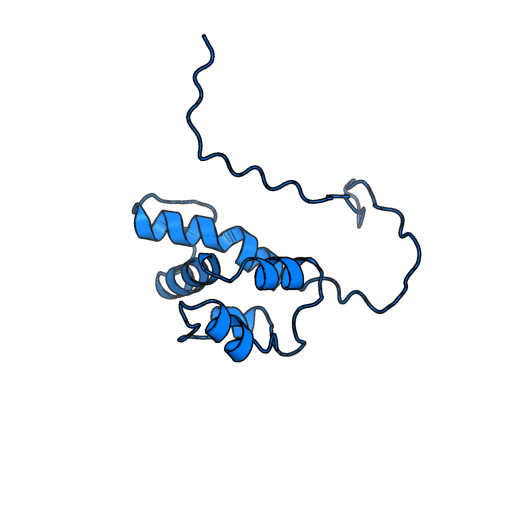1.00 93.50 116 TRP A CA 1
ATOM 911 C C . TRP A 1 116 ? -5.555 -13.130 -4.771 1.00 93.50 116 TRP A C 1
ATOM 913 O O . TRP A 1 116 ? -4.811 -12.568 -5.571 1.00 93.50 116 TRP A O 1
ATOM 923 N N . GLN A 1 117 ? -6.151 -14.286 -5.073 1.00 92.88 117 GLN A N 1
ATOM 924 C CA . GLN A 1 117 ? -5.978 -14.916 -6.385 1.00 92.88 117 GLN A CA 1
ATOM 925 C C . GLN A 1 117 ? -6.548 -14.042 -7.513 1.00 92.88 117 GLN A C 1
ATOM 927 O O . GLN A 1 117 ? -5.942 -13.940 -8.580 1.00 92.88 117 GLN A O 1
ATOM 932 N N . ALA A 1 118 ? -7.679 -13.380 -7.268 1.00 92.00 118 ALA A N 1
ATOM 933 C CA . ALA A 1 118 ? -8.277 -12.451 -8.217 1.00 92.00 118 ALA A CA 1
ATOM 934 C C . ALA A 1 118 ? -7.490 -11.131 -8.291 1.00 92.00 118 ALA A C 1
ATOM 936 O O . ALA A 1 118 ? -7.347 -10.577 -9.376 1.00 92.00 118 ALA A O 1
ATOM 937 N N . GLN A 1 119 ? -6.914 -10.654 -7.179 1.00 93.69 119 GLN A N 1
ATOM 938 C CA . GLN A 1 119 ? -6.009 -9.496 -7.183 1.00 93.69 119 GLN A CA 1
ATOM 939 C C . GLN A 1 119 ? -4.798 -9.723 -8.078 1.00 93.69 119 GLN A C 1
ATOM 941 O O . GLN A 1 119 ? -4.438 -8.833 -8.844 1.00 93.69 119 GLN A O 1
ATOM 946 N N . ARG A 1 120 ? -4.180 -10.906 -7.987 1.00 92.12 120 ARG A N 1
ATOM 947 C CA . ARG A 1 120 ? -3.019 -11.270 -8.800 1.00 92.12 120 ARG A CA 1
ATOM 948 C C . ARG A 1 120 ? -3.348 -11.177 -10.286 1.00 92.12 120 ARG A C 1
ATOM 950 O O . ARG A 1 120 ? -2.748 -10.365 -10.982 1.00 92.12 120 ARG A O 1
ATOM 957 N N . GLN A 1 121 ? -4.394 -11.877 -10.723 1.00 92.00 121 GLN A N 1
ATOM 958 C CA . GLN A 1 121 ? -4.871 -11.826 -12.109 1.00 92.00 121 GLN A CA 1
ATOM 959 C C . GLN A 1 121 ? -5.204 -10.395 -12.552 1.00 92.00 121 GLN A C 1
ATOM 961 O O . GLN A 1 121 ? -4.760 -9.950 -13.606 1.00 92.00 121 GLN A O 1
ATOM 966 N N . PHE A 1 122 ? -5.931 -9.645 -11.719 1.00 90.94 122 PHE A N 1
ATOM 967 C CA . PHE A 1 122 ? -6.339 -8.272 -12.013 1.00 90.94 122 PHE A CA 1
ATOM 968 C C . PHE A 1 122 ? -5.150 -7.309 -12.161 1.00 90.94 122 PHE A C 1
ATOM 970 O O . PHE A 1 122 ? -5.178 -6.401 -12.989 1.00 90.94 122 PHE A O 1
ATOM 977 N N . LEU A 1 123 ? -4.100 -7.490 -11.357 1.00 90.19 123 LEU A N 1
ATOM 978 C CA . LEU A 1 123 ? -2.911 -6.635 -11.356 1.00 90.19 123 LEU A CA 1
ATOM 979 C C . LEU A 1 123 ? -1.797 -7.149 -12.283 1.00 90.19 123 LEU A C 1
ATOM 981 O O . LEU A 1 123 ? -0.752 -6.507 -12.375 1.00 90.19 123 LEU A O 1
ATOM 985 N N . GLY A 1 124 ? -2.029 -8.255 -12.997 1.00 88.56 124 GLY A N 1
ATOM 986 C CA . GLY A 1 124 ? -1.083 -8.840 -13.950 1.00 88.56 124 GLY A CA 1
ATOM 987 C C . GLY A 1 124 ? 0.014 -9.699 -13.316 1.00 88.56 124 GLY A C 1
ATOM 988 O O . GLY A 1 124 ? 1.057 -9.885 -13.931 1.00 88.56 124 GLY A O 1
ATOM 989 N N . PHE A 1 125 ? -0.203 -10.188 -12.096 1.00 82.44 125 PHE A N 1
ATOM 990 C CA . PHE A 1 125 ? 0.587 -11.252 -11.484 1.00 82.44 125 PHE A CA 1
ATOM 991 C C . PHE A 1 125 ? -0.050 -12.588 -11.879 1.00 82.44 125 PHE A C 1
ATOM 993 O O . PHE A 1 125 ? -1.112 -12.952 -11.375 1.00 82.44 125 PHE A O 1
ATOM 1000 N N . GLY A 1 126 ? 0.561 -13.288 -12.825 1.00 65.19 126 GLY A N 1
ATOM 1001 C CA . GLY A 1 126 ? 0.097 -14.564 -13.363 1.00 65.19 126 GLY A CA 1
A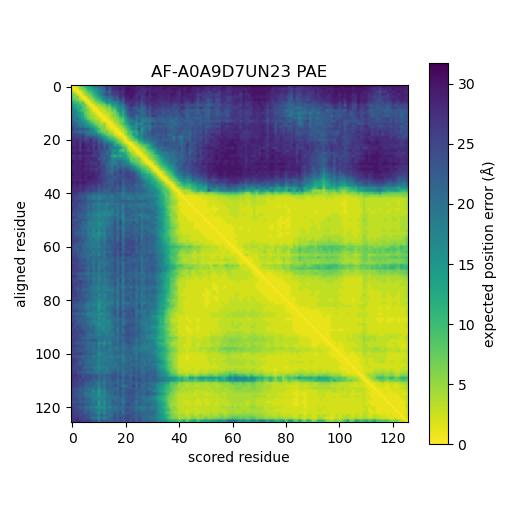TOM 1002 C C . GLY A 1 126 ? 1.212 -15.232 -14.136 1.00 65.19 126 GLY A C 1
ATOM 1003 O O . GLY A 1 126 ? 1.998 -14.481 -14.756 1.00 65.19 126 GLY A O 1
#

Secondary structure (DSSP, 8-state):
-----S--------------SSS----PPPPS--S---PPPHHHHHHHHHHHHHHHHHHH----TTTTTS-HHHHHHHHHHTTS-HHHHHHHHHT-S-TT--HHHHHH-TT--SSHHHHHHHHT--

Sequence (126 aa):
MIGFDPLTQTITVPAQLVRRGNELRMALPPDHDSTTRQLAEPALIRLLAQRFAAREHLTTGKEIPAVSNHNKRHMHRLARISWLAPDIISAILDGKQPVQLTARHLLRCADIPMEWQAQRQFLGFG

Radius of gyration: 17.16 Å; Cα contacts (8 Å, |Δi|>4): 120; chains: 1; bounding box: 40×33×51 Å

pLDDT: mean 73.56, std 23.27, range [29.64, 93.69]

Nearest PDB structures (foldseek):
  2vav-assembly5_L  TM=3.289E-01  e=2.854E+00  Hapsidospora chrysogena
  6drd-assembly1_A  TM=4.103E-01  e=9.424E+00  Homo sapiens

Mean predicted aligned error: 12.94 Å

Foldseek 3Di:
DDDDDDDPPDDDDDDAWPDDPPDDTGRDDDDDDPPPQPQQDVLLVVLVVCQVVLLCCVVVVDDDPSDNPDDPLQSVLSVVSVQADPVQVVCSNRSNFDPPDDSVCSSPPPPQDNDNVSNCVVRVND

Solvent-accessible surface area (backbone atoms only — not comparable to full-atom values): 7933 Å² total; per-residue (Å²): 140,87,87,79,86,93,79,81,82,81,82,87,70,96,80,62,42,63,62,75,71,104,52,94,36,59,64,64,80,85,75,96,70,95,65,82,66,45,72,44,56,68,61,40,54,50,49,64,68,44,5,54,55,25,34,48,27,71,72,70,70,49,88,40,84,94,49,59,89,50,55,71,72,56,33,57,38,33,23,56,60,57,65,57,45,68,66,59,55,50,26,41,70,62,24,66,47,45,90,80,62,39,46,70,47,64,56,60,57,86,74,73,51,81,51,52,74,52,31,29,56,74,60,61,51,125